Protein AF-A0A944V3Y6-F1 (afdb_monomer)

pLDDT: mean 81.07, std 11.62, range [45.09, 98.31]

Nearest PDB structures (foldseek):
  1oy0-assembly1_A  TM=7.643E-01  e=6.218E-03  Mycobacterium tuberculosis
  7po7-assembly3_E  TM=3.572E-01  e=8.857E+00  Mus musculus
  3eq2-assembly1_A  TM=2.966E-01  e=7.253E+00  Pseudomonas aeruginosa

Secondary structure (DSSP, 8-state):
----PPPPPHHHHHHHHHTT---EEEE---HHHHHHHHHHT-EEEESS-TTSEE---HHHHHT--SS---TTPPP---HHHHHHHHHHHHHHHHHHT-SS-STTSPPPPHHHHHHHHHHHHS----

Radius of gyration: 29.79 Å; Cα contacts (8 Å, |Δi|>4): 103; chains: 1; bounding box: 61×33×78 Å

Solvent-accessible surface area (backbone atoms only — not comparable to full-atom values): 7749 Å² total; per-residue (Å²): 134,81,78,85,78,79,85,80,52,72,69,55,48,52,52,35,43,76,70,68,50,91,49,76,44,82,42,78,56,55,74,68,54,48,58,48,29,59,78,49,67,37,48,57,38,16,45,68,41,92,94,45,56,75,52,74,62,63,54,57,31,39,20,52,62,82,94,73,77,59,92,65,61,67,66,78,43,59,48,30,60,56,51,53,51,53,53,51,50,51,54,46,32,46,74,73,62,58,44,69,42,79,91,69,45,90,82,76,58,70,71,58,52,50,52,50,52,54,58,67,68,50,71,82,81,120

Mean predicted aligned error: 12.45 Å

Structure (mmCIF, N/CA/C/O backbone):
data_AF-A0A944V3Y6-F1
#
_entry.id   AF-A0A944V3Y6-F1
#
loop_
_atom_site.group_PDB
_atom_site.id
_atom_site.type_symbol
_atom_site.label_atom_id
_atom_site.label_alt_id
_atom_site.label_comp_id
_atom_site.label_asym_id
_atom_site.label_entity_id
_atom_site.label_seq_id
_atom_site.pdbx_PDB_ins_code
_atom_site.Cartn_x
_atom_site.Cartn_y
_atom_site.Cartn_z
_atom_site.occupancy
_atom_site.B_iso_or_equiv
_atom_site.auth_seq_id
_atom_site.auth_comp_id
_atom_site.auth_asym_id
_atom_site.auth_atom_id
_atom_site.pdbx_PDB_model_num
ATOM 1 N N . MET A 1 1 ? 21.456 -16.027 4.821 1.00 45.09 1 MET A N 1
ATOM 2 C CA . MET A 1 1 ? 22.279 -14.978 4.177 1.00 45.09 1 MET A CA 1
ATOM 3 C C . MET A 1 1 ? 22.561 -15.448 2.757 1.00 45.09 1 MET A C 1
ATOM 5 O O . MET A 1 1 ? 23.093 -16.538 2.619 1.00 45.09 1 MET A O 1
ATOM 9 N N . SER A 1 2 ? 22.101 -14.741 1.718 1.00 59.19 2 SER A N 1
ATOM 10 C CA . SER A 1 2 ? 22.352 -15.165 0.329 1.00 59.19 2 SER A CA 1
ATOM 11 C C . SER A 1 2 ? 23.824 -14.960 -0.023 1.00 59.19 2 SER A C 1
ATOM 13 O O . SER A 1 2 ? 24.371 -13.913 0.326 1.00 59.19 2 SER A O 1
ATOM 15 N N . GLU A 1 3 ? 24.439 -15.908 -0.732 1.00 66.00 3 GLU A N 1
ATOM 16 C CA . GLU A 1 3 ? 25.803 -15.756 -1.247 1.00 66.00 3 GLU A CA 1
ATOM 17 C C . GLU A 1 3 ? 25.990 -14.434 -2.020 1.00 66.00 3 GLU A C 1
ATOM 19 O O . GLU A 1 3 ? 25.055 -13.958 -2.683 1.00 66.00 3 GLU A O 1
ATOM 24 N N . PRO A 1 4 ? 27.186 -13.820 -1.955 1.00 66.25 4 PRO A N 1
ATOM 25 C CA . PRO A 1 4 ? 27.463 -12.581 -2.663 1.00 66.25 4 PRO A CA 1
ATOM 26 C C . PRO A 1 4 ? 27.376 -12.811 -4.176 1.00 66.25 4 PRO A C 1
ATOM 28 O O . PRO A 1 4 ? 28.186 -13.517 -4.775 1.00 66.25 4 PRO A O 1
ATOM 31 N N . LYS A 1 5 ? 26.380 -12.190 -4.817 1.00 75.50 5 LYS A N 1
ATOM 32 C CA . LYS A 1 5 ? 26.203 -12.260 -6.272 1.00 75.50 5 LYS A CA 1
ATOM 33 C C . LYS A 1 5 ? 27.423 -11.657 -6.977 1.00 75.50 5 LYS A C 1
ATOM 35 O O . LYS A 1 5 ? 27.725 -10.475 -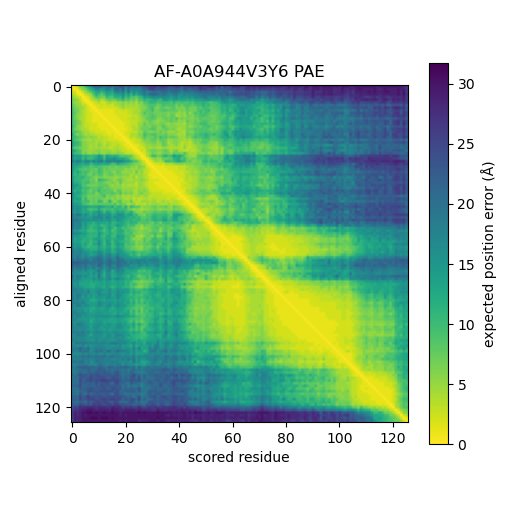6.799 1.00 75.50 5 LYS A O 1
ATOM 40 N N . LYS A 1 6 ? 28.093 -12.451 -7.819 1.00 81.31 6 LYS A N 1
ATOM 41 C CA . LYS A 1 6 ? 29.186 -11.991 -8.689 1.00 81.31 6 LYS A CA 1
AT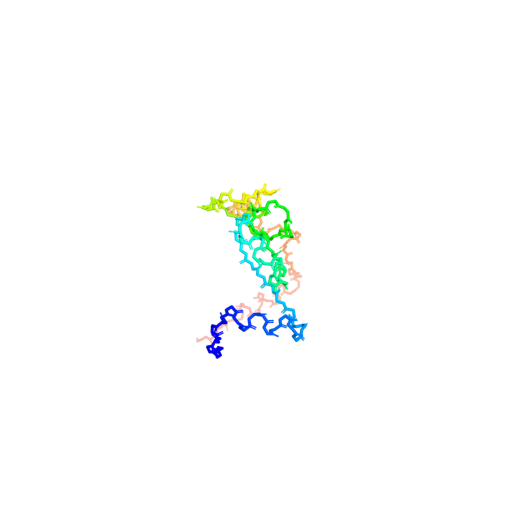OM 42 C C . LYS A 1 6 ? 28.691 -10.853 -9.593 1.00 81.31 6 LYS A C 1
ATOM 44 O O . LYS A 1 6 ? 27.686 -11.004 -10.287 1.00 81.31 6 LYS A O 1
ATOM 49 N N . LYS A 1 7 ? 29.408 -9.723 -9.608 1.00 79.06 7 LYS A N 1
ATOM 50 C CA . LYS A 1 7 ? 29.147 -8.629 -10.557 1.00 79.06 7 LYS A CA 1
ATOM 51 C C . LYS A 1 7 ? 29.443 -9.115 -11.979 1.00 79.06 7 LYS A C 1
ATOM 53 O O . LYS A 1 7 ? 30.523 -9.643 -12.231 1.00 79.06 7 LYS A O 1
ATOM 58 N N . LEU A 1 8 ? 28.482 -8.945 -12.883 1.00 79.88 8 LEU A N 1
ATOM 59 C CA . LEU A 1 8 ? 28.616 -9.310 -14.294 1.00 79.88 8 LEU A CA 1
ATOM 60 C C . LEU A 1 8 ? 29.233 -8.152 -15.086 1.00 79.88 8 LEU A C 1
ATOM 62 O O . LEU A 1 8 ? 28.867 -6.995 -14.884 1.00 79.88 8 LEU A O 1
ATOM 66 N N . SER A 1 9 ? 30.149 -8.475 -15.995 1.00 81.94 9 SER A N 1
ATOM 67 C CA . SER A 1 9 ? 30.779 -7.540 -16.929 1.00 81.94 9 SER A CA 1
ATOM 68 C C . SER A 1 9 ? 30.130 -7.591 -18.322 1.00 81.94 9 SER A C 1
ATOM 70 O O . SER A 1 9 ? 29.331 -8.478 -18.627 1.00 81.94 9 SER A O 1
ATOM 72 N N . ILE A 1 10 ? 30.475 -6.645 -19.202 1.00 76.75 10 ILE A N 1
ATOM 73 C CA . ILE A 1 10 ? 29.952 -6.601 -20.582 1.00 76.75 10 ILE A CA 1
ATOM 74 C C . ILE A 1 10 ? 30.277 -7.889 -21.373 1.00 76.75 10 ILE A C 1
ATOM 76 O O . ILE A 1 10 ? 29.373 -8.405 -22.036 1.00 76.75 10 ILE A O 1
ATOM 80 N N . PRO A 1 11 ? 31.509 -8.441 -21.327 1.00 84.62 11 PRO A N 1
ATOM 81 C CA . PRO A 1 11 ? 31.801 -9.743 -21.930 1.00 84.62 11 PRO A CA 1
ATOM 82 C C . PRO A 1 11 ? 30.899 -10.870 -21.419 1.00 84.62 11 PRO A C 1
ATOM 84 O O . PRO A 1 11 ? 30.370 -11.630 -22.229 1.00 84.62 11 PRO A O 1
ATOM 87 N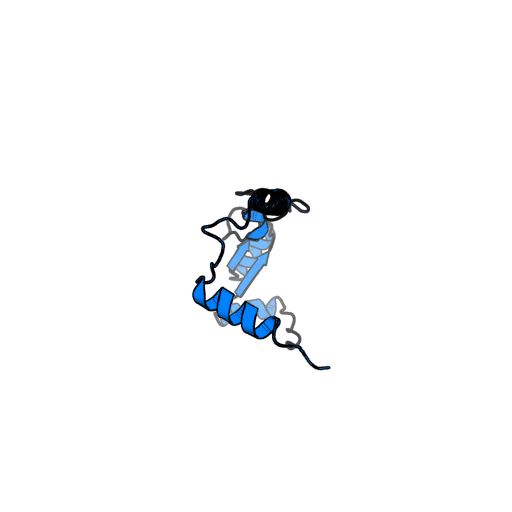 N . ASP A 1 12 ? 30.634 -10.917 -20.109 1.00 84.25 12 ASP A N 1
ATOM 88 C CA . ASP A 1 12 ? 29.770 -11.947 -19.523 1.00 84.25 12 ASP A CA 1
ATOM 89 C C . ASP A 1 12 ? 28.353 -11.886 -20.112 1.00 84.25 12 ASP A C 1
ATOM 91 O O . ASP A 1 12 ? 27.777 -12.914 -20.463 1.00 84.25 12 ASP A O 1
ATOM 95 N N . LEU A 1 13 ? 27.794 -10.681 -20.276 1.00 80.88 13 LEU A N 1
ATOM 96 C CA . LEU A 1 13 ? 26.470 -10.492 -20.879 1.00 80.88 13 LEU A CA 1
ATOM 97 C C . LEU A 1 13 ? 26.435 -10.942 -22.347 1.00 80.88 13 LEU A C 1
ATOM 99 O O . LEU A 1 13 ? 25.481 -11.597 -22.772 1.00 80.88 13 LEU A O 1
ATOM 103 N N . LYS A 1 14 ? 27.492 -10.651 -23.116 1.00 80.88 14 LYS A N 1
ATOM 104 C CA . LYS A 1 14 ? 27.612 -11.109 -24.509 1.00 80.88 14 LYS A CA 1
ATOM 105 C C . LYS A 1 14 ? 27.665 -12.63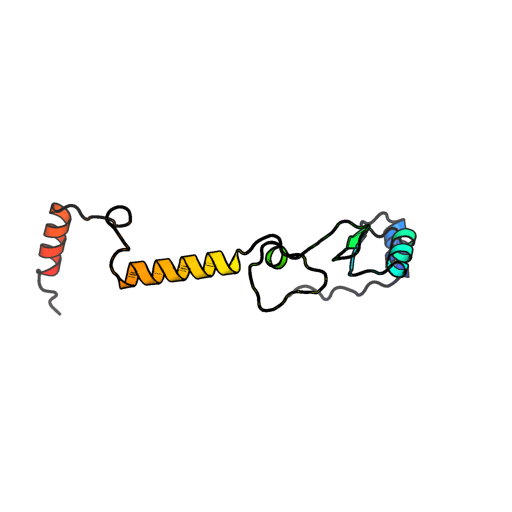3 -24.604 1.00 80.88 14 LYS A C 1
ATOM 107 O O . LYS A 1 14 ? 27.026 -13.205 -25.485 1.00 80.88 14 LYS A O 1
ATOM 112 N N . ASP A 1 15 ? 28.3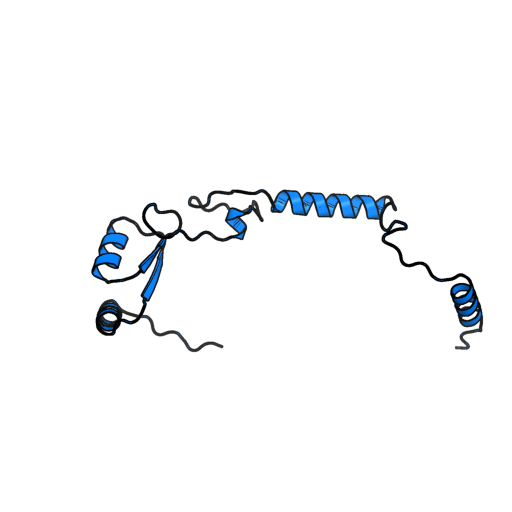88 -13.296 -23.709 1.00 86.56 15 ASP A N 1
ATOM 113 C CA . ASP A 1 15 ? 28.470 -14.757 -23.713 1.00 86.56 15 ASP A CA 1
ATOM 114 C C . ASP A 1 15 ? 27.157 -15.412 -23.270 1.00 86.56 15 ASP A C 1
ATOM 116 O O . ASP A 1 15 ? 26.739 -16.407 -23.859 1.00 86.56 15 ASP A O 1
ATOM 120 N N . ARG A 1 16 ? 26.436 -14.810 -22.318 1.00 86.88 16 ARG A N 1
ATOM 121 C CA . ARG A 1 16 ? 25.077 -15.241 -21.943 1.00 86.88 16 ARG A CA 1
ATOM 122 C C . ARG A 1 16 ? 24.094 -15.126 -23.110 1.00 86.88 16 ARG A C 1
ATOM 124 O O . ARG A 1 16 ? 23.328 -16.061 -23.342 1.00 86.88 16 ARG A O 1
ATOM 131 N N . LYS A 1 17 ? 24.178 -14.051 -23.908 1.00 81.06 17 LYS A N 1
ATOM 132 C CA . LYS A 1 17 ? 23.408 -13.910 -25.159 1.00 81.06 17 LYS A CA 1
ATOM 133 C C . LYS A 1 17 ? 23.704 -15.055 -26.130 1.00 81.06 17 LYS A C 1
ATOM 135 O O . LYS A 1 17 ? 22.770 -15.658 -26.652 1.00 81.06 17 LYS A O 1
ATOM 140 N N . LYS A 1 18 ? 24.983 -15.399 -26.348 1.00 86.00 18 LYS A N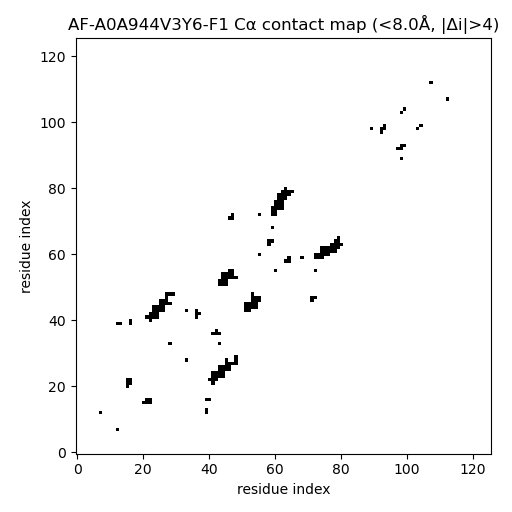 1
ATOM 141 C CA . LYS A 1 18 ? 25.367 -16.544 -27.205 1.00 86.00 18 LYS A CA 1
ATOM 142 C C . LYS A 1 18 ? 24.771 -17.860 -26.697 1.00 86.00 18 LYS A C 1
ATOM 144 O O . LYS A 1 18 ? 24.338 -18.681 -27.497 1.00 86.00 18 LYS A O 1
ATOM 149 N N . ARG A 1 19 ? 24.705 -18.033 -25.373 1.00 89.31 19 ARG A N 1
ATOM 150 C CA . ARG A 1 19 ? 24.089 -19.191 -24.703 1.00 89.31 19 ARG A CA 1
ATOM 151 C C . ARG A 1 19 ? 22.555 -19.147 -24.647 1.00 89.31 19 ARG A C 1
ATOM 153 O O . ARG A 1 19 ? 21.955 -20.072 -24.111 1.00 89.31 19 ARG A O 1
ATOM 160 N N . LYS A 1 20 ? 21.915 -18.112 -25.209 1.00 84.62 20 LYS A N 1
ATOM 161 C CA . LYS A 1 20 ? 20.458 -17.880 -25.168 1.00 84.62 20 LYS A CA 1
ATOM 162 C C . LYS A 1 20 ? 19.888 -17.807 -23.744 1.00 84.62 20 LYS A C 1
ATOM 164 O O . LYS A 1 20 ? 18.721 -18.117 -23.514 1.00 84.62 20 LYS A O 1
ATOM 169 N N . GLU A 1 21 ? 20.699 -17.383 -22.780 1.00 85.94 21 GLU A N 1
ATOM 170 C CA . GLU A 1 21 ? 20.228 -17.149 -21.419 1.00 85.94 21 GLU A CA 1
ATOM 171 C C . GLU A 1 21 ? 19.419 -15.850 -21.353 1.00 85.94 21 GLU A C 1
ATOM 173 O O . GLU A 1 21 ? 19.890 -14.784 -21.759 1.00 85.94 21 GLU A O 1
ATOM 178 N N . LYS A 1 22 ? 18.211 -15.925 -20.787 1.00 79.88 22 LYS A N 1
ATOM 179 C CA . LYS A 1 22 ? 17.353 -14.750 -20.604 1.00 79.88 22 LYS A CA 1
ATOM 180 C C . LYS A 1 22 ? 18.014 -13.754 -19.655 1.00 79.88 22 LYS A C 1
ATOM 182 O O . LYS A 1 22 ? 18.437 -14.112 -18.554 1.00 79.88 22 LYS A O 1
ATOM 187 N N . THR A 1 23 ? 18.074 -12.499 -20.084 1.00 79.94 23 THR A N 1
ATOM 188 C CA . THR A 1 23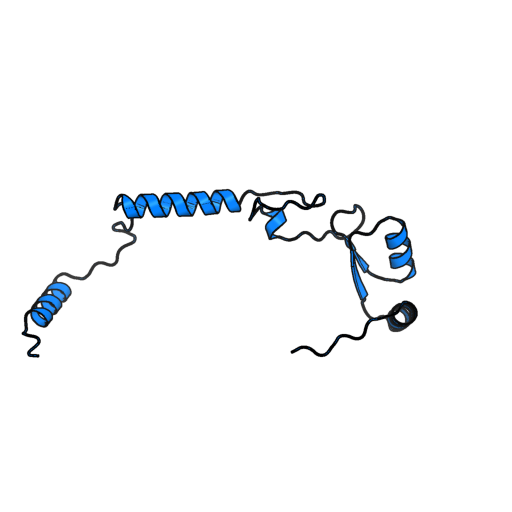 ? 18.641 -11.400 -19.305 1.00 79.94 23 THR A CA 1
ATOM 189 C C . THR A 1 23 ? 17.698 -10.208 -19.381 1.00 79.94 23 THR A C 1
ATOM 191 O O . THR A 1 23 ? 17.361 -9.758 -20.472 1.00 79.94 23 THR A O 1
ATOM 194 N N . THR A 1 24 ? 17.303 -9.692 -18.218 1.00 74.31 24 THR A N 1
ATOM 195 C CA . THR A 1 24 ? 16.410 -8.535 -18.090 1.00 74.31 24 THR A CA 1
ATOM 196 C C . THR A 1 24 ? 17.112 -7.428 -17.316 1.00 74.31 24 THR A C 1
ATOM 198 O O . THR A 1 24 ? 17.780 -7.695 -16.314 1.00 74.31 24 THR A O 1
ATOM 201 N N . LEU A 1 25 ? 16.945 -6.190 -17.772 1.00 74.69 25 LEU A N 1
ATOM 202 C CA . LEU A 1 25 ? 17.440 -4.985 -17.118 1.00 74.69 25 LEU A CA 1
ATOM 203 C C . LEU A 1 25 ? 16.259 -4.133 -16.643 1.00 74.69 25 LEU A C 1
ATOM 205 O O . LEU A 1 25 ? 15.357 -3.832 -17.421 1.00 74.69 25 LEU A O 1
ATOM 209 N N . VAL A 1 26 ? 16.292 -3.709 -15.377 1.00 73.12 26 VAL A N 1
ATOM 210 C CA . VAL A 1 26 ? 15.378 -2.691 -14.841 1.00 73.12 26 VAL A CA 1
ATOM 211 C C . VAL A 1 26 ? 16.155 -1.388 -14.737 1.00 73.12 26 VAL A C 1
ATOM 213 O O . VAL A 1 26 ? 17.099 -1.296 -13.951 1.00 73.12 26 VAL A O 1
ATOM 216 N N . ALA A 1 27 ? 15.792 -0.398 -15.548 1.00 69.56 27 ALA A N 1
ATOM 217 C CA . ALA A 1 27 ? 16.494 0.879 -15.590 1.00 69.56 27 ALA A CA 1
ATOM 218 C C . ALA A 1 27 ? 15.557 2.039 -15.947 1.00 69.56 27 ALA A C 1
ATOM 220 O O . ALA A 1 27 ? 14.590 1.884 -16.694 1.00 69.56 27 ALA A O 1
ATOM 221 N N . VAL A 1 28 ? 15.904 3.233 -15.464 1.00 61.91 28 VAL A N 1
ATOM 222 C CA . VAL A 1 28 ? 15.467 4.495 -16.076 1.00 61.91 28 VAL A CA 1
ATOM 223 C C . VAL A 1 28 ? 16.472 4.786 -17.192 1.00 61.91 28 VAL A C 1
ATOM 225 O O . VAL A 1 28 ? 17.451 5.496 -16.988 1.00 61.91 28 VAL A O 1
ATOM 228 N N . GLY A 1 29 ? 16.321 4.100 -18.325 1.00 63.91 29 GLY A N 1
ATOM 229 C CA . GLY A 1 29 ? 17.237 4.240 -19.459 1.00 63.91 29 GLY A CA 1
ATOM 230 C C . GLY A 1 29 ? 16.951 5.505 -20.262 1.00 63.91 29 GLY A C 1
ATOM 231 O O . GLY A 1 29 ? 15.809 5.951 -20.312 1.00 63.91 29 GLY A O 1
ATOM 232 N N . ASP A 1 30 ? 17.965 6.056 -20.918 1.00 68.56 30 ASP A N 1
ATOM 233 C CA . ASP A 1 30 ? 17.825 7.022 -22.007 1.00 68.56 30 ASP A CA 1
ATOM 234 C C . ASP A 1 30 ? 17.929 6.309 -23.373 1.00 68.56 30 ASP A C 1
ATOM 236 O O . ASP A 1 30 ? 18.023 5.079 -23.456 1.00 68.56 30 ASP A O 1
ATOM 240 N N . PHE A 1 31 ? 17.904 7.071 -24.469 1.00 69.81 31 PHE A N 1
ATOM 241 C CA . PHE A 1 31 ? 18.026 6.518 -25.821 1.00 69.81 31 PHE A CA 1
ATOM 242 C C . PHE A 1 31 ? 19.342 5.748 -26.049 1.00 69.81 31 PHE A C 1
ATOM 244 O O . PHE A 1 31 ? 19.365 4.763 -26.784 1.00 69.81 31 PHE A O 1
ATOM 251 N N . LEU A 1 32 ? 20.446 6.150 -25.414 1.00 76.75 32 LEU A N 1
ATOM 252 C CA . LEU A 1 32 ? 21.739 5.487 -25.603 1.00 76.75 32 LEU A CA 1
ATOM 253 C C . LEU A 1 32 ? 21.770 4.121 -24.913 1.00 76.75 32 LEU A C 1
ATOM 255 O O . LEU A 1 32 ? 22.236 3.142 -25.501 1.00 76.75 32 LEU A O 1
ATOM 259 N N . MET A 1 33 ? 21.225 4.038 -23.698 1.00 74.75 33 MET A N 1
ATOM 260 C CA . MET A 1 33 ? 21.066 2.780 -22.963 1.00 74.75 33 MET A CA 1
ATOM 261 C C . MET A 1 33 ? 20.167 1.791 -23.705 1.00 74.75 33 MET A C 1
ATOM 263 O O . MET A 1 33 ? 20.479 0.602 -23.777 1.00 74.75 33 MET A O 1
ATOM 267 N N . ALA A 1 34 ? 19.087 2.287 -24.302 1.00 72.44 34 ALA A N 1
ATOM 268 C CA . ALA A 1 34 ? 18.195 1.501 -25.141 1.00 72.44 34 ALA A CA 1
ATOM 269 C C . ALA A 1 34 ? 18.904 0.845 -26.330 1.00 72.44 34 ALA A C 1
ATOM 271 O O . ALA A 1 34 ? 18.854 -0.373 -26.498 1.00 72.44 34 ALA A O 1
ATOM 272 N N . GLN A 1 35 ? 19.622 1.657 -27.111 1.00 76.62 35 GLN A N 1
ATOM 273 C CA . GLN A 1 35 ? 20.405 1.197 -28.258 1.00 76.62 35 GLN A CA 1
ATOM 274 C C . GLN A 1 35 ? 21.444 0.148 -27.844 1.00 76.62 35 GLN A C 1
ATOM 276 O O . GLN A 1 35 ? 21.715 -0.815 -28.565 1.00 76.62 35 GLN A O 1
ATOM 281 N N . TRP A 1 36 ? 22.026 0.310 -26.657 1.00 80.25 36 TRP A N 1
ATOM 282 C CA . TRP A 1 36 ? 22.961 -0.654 -26.091 1.00 80.25 36 TRP A CA 1
ATOM 283 C C . TRP A 1 36 ? 22.307 -1.980 -25.709 1.00 80.25 36 TRP A C 1
ATOM 285 O O . TRP A 1 36 ? 22.846 -3.038 -26.038 1.00 80.25 36 TRP A O 1
ATOM 295 N N . ALA A 1 37 ? 21.164 -1.938 -25.028 1.00 76.44 37 ALA A N 1
ATOM 296 C CA . ALA A 1 37 ? 20.443 -3.133 -24.609 1.00 76.44 37 ALA A CA 1
ATOM 297 C C . ALA A 1 37 ? 19.943 -3.947 -25.808 1.00 76.44 37 ALA A C 1
ATOM 299 O O . ALA A 1 37 ? 20.128 -5.163 -25.832 1.00 76.44 37 ALA A O 1
ATOM 300 N N . GLU A 1 38 ? 19.425 -3.282 -26.844 1.00 75.69 38 GLU A N 1
ATOM 301 C CA . GLU A 1 38 ? 19.005 -3.921 -28.093 1.00 75.69 38 GLU A CA 1
ATOM 302 C C . GLU A 1 38 ? 20.176 -4.666 -28.759 1.00 75.69 38 GLU A C 1
ATOM 304 O O . GLU A 1 38 ? 20.118 -5.879 -28.993 1.00 75.69 38 GLU A O 1
ATOM 309 N N . ARG A 1 39 ? 21.316 -3.985 -28.949 1.00 78.44 39 ARG A N 1
ATOM 310 C CA . ARG A 1 39 ? 22.550 -4.611 -29.468 1.00 78.44 39 ARG A CA 1
ATOM 311 C C . ARG A 1 39 ? 23.025 -5.763 -28.576 1.00 78.44 39 ARG A C 1
ATOM 313 O O . ARG A 1 39 ? 23.488 -6.798 -29.069 1.00 78.44 39 ARG A O 1
ATOM 320 N N . GLY A 1 40 ? 22.870 -5.610 -27.264 1.00 75.38 40 GLY A N 1
ATOM 321 C CA . GLY A 1 40 ? 23.183 -6.599 -26.236 1.00 75.38 40 GLY A CA 1
ATOM 322 C C . GLY A 1 40 ? 22.193 -7.761 -26.131 1.00 75.38 40 GLY A C 1
ATOM 323 O O . GLY A 1 40 ? 22.515 -8.736 -25.464 1.00 75.38 40 GLY A O 1
ATOM 324 N N . GLY A 1 41 ? 21.043 -7.718 -26.819 1.00 75.00 41 GLY A N 1
ATOM 325 C CA . GLY A 1 41 ? 19.983 -8.727 -26.685 1.00 75.00 41 GLY A CA 1
ATOM 326 C C . GLY A 1 41 ? 19.402 -8.804 -25.272 1.00 75.00 41 GLY A C 1
ATOM 327 O O . GLY A 1 41 ? 19.150 -9.902 -24.785 1.00 75.00 41 GLY A O 1
ATOM 328 N N . VAL A 1 42 ? 19.284 -7.660 -24.599 1.00 78.75 42 VAL A N 1
ATOM 329 C CA . VAL A 1 42 ? 18.773 -7.542 -23.231 1.00 78.75 42 VAL A CA 1
ATOM 330 C C . VAL A 1 42 ? 17.370 -6.952 -23.276 1.00 78.75 42 VAL A C 1
ATOM 332 O O . VAL A 1 42 ? 17.181 -5.864 -23.817 1.00 78.75 42 VAL A O 1
ATOM 335 N N . ASP A 1 43 ? 16.410 -7.637 -22.659 1.00 75.06 43 ASP A N 1
ATOM 336 C CA . ASP A 1 43 ? 15.055 -7.111 -22.505 1.00 75.06 43 ASP A CA 1
ATOM 337 C C . ASP A 1 43 ? 15.045 -6.010 -21.434 1.00 75.06 43 ASP A C 1
ATOM 339 O O . ASP A 1 43 ? 15.570 -6.199 -20.330 1.00 75.06 43 ASP A O 1
ATOM 343 N N . ILE A 1 44 ? 14.438 -4.859 -21.739 1.00 71.25 44 ILE A N 1
ATOM 344 C CA . ILE A 1 44 ? 14.333 -3.737 -20.798 1.00 71.25 44 ILE A CA 1
ATOM 345 C C . ILE A 1 44 ? 12.921 -3.652 -20.229 1.00 71.25 44 ILE A C 1
ATOM 347 O O . ILE A 1 44 ? 11.936 -3.557 -20.963 1.00 71.25 44 ILE A O 1
ATOM 351 N N . VAL A 1 45 ? 12.853 -3.574 -18.902 1.00 75.19 45 VAL A N 1
ATOM 352 C CA . VAL A 1 45 ? 11.689 -3.064 -18.182 1.00 75.19 45 VAL A CA 1
ATOM 353 C C . VAL A 1 45 ? 11.994 -1.626 -17.766 1.00 75.19 45 VAL A C 1
ATOM 355 O O . VAL A 1 45 ? 12.870 -1.371 -16.934 1.00 75.19 45 VAL A O 1
ATOM 358 N N . GLY A 1 46 ? 11.302 -0.681 -18.396 1.00 68.38 46 GLY A N 1
ATOM 359 C CA . GLY A 1 46 ? 11.482 0.749 -18.186 1.00 68.38 46 GLY A CA 1
ATOM 360 C C . GLY A 1 46 ? 10.653 1.262 -17.015 1.00 68.38 46 GLY A C 1
ATOM 361 O O . GLY A 1 46 ? 9.521 0.836 -16.797 1.00 68.38 46 GLY A O 1
ATOM 362 N N . VAL A 1 47 ? 11.202 2.225 -16.281 1.00 71.94 47 VAL A N 1
ATOM 363 C CA . VAL A 1 47 ? 10.457 2.988 -15.274 1.00 71.94 47 VAL A CA 1
ATOM 364 C C . VAL A 1 47 ? 10.383 4.438 -15.751 1.00 71.94 47 VAL A C 1
ATOM 366 O O . VAL A 1 47 ? 11.348 5.185 -15.620 1.00 71.94 47 VAL A O 1
ATOM 369 N N . GLY A 1 48 ? 9.255 4.832 -16.350 1.00 64.81 48 GLY A N 1
ATOM 370 C CA . GLY A 1 48 ? 9.030 6.216 -16.784 1.00 64.81 48 GLY A CA 1
ATOM 371 C C . GLY A 1 48 ? 9.691 6.633 -18.098 1.00 64.81 48 GLY A C 1
ATOM 372 O O . GLY A 1 48 ? 9.855 7.830 -18.318 1.00 64.81 48 GLY A O 1
ATOM 373 N N . ASN A 1 49 ? 10.066 5.686 -18.965 1.00 66.94 49 ASN A N 1
ATOM 374 C CA . ASN A 1 49 ? 10.566 5.980 -20.313 1.00 66.94 49 ASN A CA 1
ATOM 375 C C . ASN A 1 49 ? 9.638 5.358 -21.376 1.00 66.94 49 ASN A C 1
ATOM 377 O O . ASN A 1 49 ? 9.464 4.137 -21.340 1.00 66.94 49 ASN A O 1
ATOM 381 N N . PRO A 1 50 ? 9.038 6.135 -22.301 1.00 60.53 50 PRO A N 1
ATOM 382 C CA . PRO A 1 50 ? 8.222 5.586 -23.386 1.00 60.53 50 PRO A CA 1
ATOM 383 C C . PRO A 1 50 ? 9.006 4.590 -24.263 1.00 60.53 50 PRO A C 1
ATOM 385 O O . PRO A 1 50 ? 10.188 4.774 -24.531 1.00 60.53 50 PRO A O 1
ATOM 388 N N . GLY A 1 51 ? 8.335 3.530 -24.727 1.00 65.00 51 GLY A N 1
ATOM 389 C CA . GLY A 1 51 ? 8.910 2.550 -25.664 1.00 65.00 51 GLY A CA 1
ATOM 390 C C . GLY A 1 51 ? 9.357 1.211 -25.061 1.00 65.00 51 GLY A C 1
ATOM 391 O O . GLY A 1 51 ? 9.729 0.321 -25.818 1.00 65.00 51 GLY A O 1
ATOM 392 N N . TYR A 1 52 ? 9.260 1.025 -23.738 1.00 68.69 52 TYR A N 1
ATOM 393 C CA . TYR A 1 52 ? 9.532 -0.254 -23.055 1.00 68.69 52 TYR A CA 1
ATOM 394 C C . TYR A 1 52 ? 8.308 -0.778 -22.311 1.00 68.69 52 TYR A C 1
ATOM 396 O O . TYR A 1 52 ? 7.395 -0.009 -21.984 1.00 68.69 52 TYR A O 1
ATOM 404 N N . GLY A 1 53 ? 8.335 -2.068 -21.957 1.00 65.94 53 GLY A N 1
ATOM 405 C CA . GLY A 1 53 ? 7.458 -2.597 -20.914 1.00 65.94 53 GLY A CA 1
ATOM 406 C C . GLY A 1 53 ? 7.639 -1.766 -19.644 1.00 65.94 53 GLY A C 1
ATOM 407 O O . GLY A 1 53 ? 8.763 -1.596 -19.177 1.00 65.94 53 GLY A O 1
ATOM 408 N N . GLN A 1 54 ? 6.553 -1.183 -19.135 1.00 71.50 54 GLN A N 1
ATOM 409 C CA . GLN A 1 54 ? 6.611 -0.287 -17.983 1.00 71.50 54 GLN A CA 1
ATOM 410 C C . GLN A 1 54 ? 6.512 -1.079 -16.684 1.00 71.50 54 GLN A C 1
ATOM 412 O O . GLN A 1 54 ? 5.621 -1.913 -16.530 1.00 71.50 54 GLN A O 1
ATOM 417 N N . ALA A 1 55 ? 7.362 -0.749 -15.719 1.00 76.19 55 ALA A N 1
ATOM 418 C CA . ALA A 1 55 ? 7.152 -1.108 -14.326 1.00 76.19 55 ALA A CA 1
ATOM 419 C C . ALA A 1 55 ? 6.992 0.153 -13.483 1.00 76.19 55 ALA A C 1
ATOM 421 O O . ALA A 1 55 ? 7.742 1.120 -13.610 1.00 76.19 55 ALA A O 1
ATOM 422 N N . LEU A 1 56 ? 6.021 0.119 -12.578 1.00 76.06 56 LEU A N 1
ATOM 423 C CA . LEU A 1 56 ? 5.855 1.120 -11.538 1.00 76.06 56 LEU A CA 1
ATOM 424 C C . LEU A 1 56 ? 5.601 0.402 -10.217 1.00 76.06 56 LEU A C 1
ATOM 426 O O . LEU A 1 56 ? 4.970 -0.654 -10.190 1.00 76.06 56 LEU A O 1
ATOM 430 N N . ASN A 1 57 ? 6.085 0.970 -9.113 1.00 81.38 57 ASN A N 1
ATOM 431 C CA . ASN A 1 57 ? 5.731 0.461 -7.795 1.00 81.38 57 ASN A CA 1
ATOM 432 C C . ASN A 1 57 ? 4.210 0.580 -7.607 1.00 81.38 57 ASN A C 1
ATOM 434 O O . ASN A 1 57 ? 3.661 1.681 -7.704 1.00 81.38 57 ASN A O 1
ATOM 438 N N . CYS A 1 58 ? 3.553 -0.545 -7.316 1.00 81.94 58 CYS A N 1
ATOM 439 C CA . CYS A 1 58 ? 2.113 -0.623 -7.085 1.00 81.94 58 CYS A CA 1
ATOM 440 C C . CYS A 1 58 ? 1.645 0.415 -6.057 1.00 81.94 58 CYS A C 1
ATOM 442 O O . CYS A 1 58 ? 0.674 1.128 -6.297 1.00 81.94 58 CYS A O 1
ATOM 444 N N . ALA A 1 59 ? 2.392 0.589 -4.966 1.00 82.69 59 ALA A N 1
ATOM 445 C CA . ALA A 1 59 ? 2.023 1.518 -3.906 1.00 82.69 59 ALA A CA 1
ATOM 446 C C . ALA A 1 59 ? 2.029 2.993 -4.362 1.00 82.69 59 ALA A C 1
ATOM 448 O O . ALA A 1 59 ? 1.178 3.775 -3.938 1.00 82.69 59 ALA A O 1
ATOM 449 N N . ASN A 1 60 ? 2.913 3.359 -5.298 1.00 83.69 60 ASN A N 1
ATOM 450 C CA . ASN A 1 60 ? 2.901 4.689 -5.916 1.00 83.69 60 ASN A CA 1
ATOM 451 C C . ASN A 1 60 ? 1.734 4.847 -6.904 1.00 83.69 60 ASN A C 1
ATOM 453 O O . ASN A 1 60 ? 1.175 5.935 -7.039 1.00 83.69 60 ASN A O 1
ATOM 457 N N . LEU A 1 61 ? 1.389 3.765 -7.612 1.00 88.00 61 LEU A N 1
ATOM 458 C CA . LEU A 1 61 ? 0.316 3.736 -8.603 1.00 88.00 61 LEU A CA 1
ATOM 459 C C . LEU A 1 61 ? -1.046 3.943 -7.932 1.00 88.00 61 LEU A C 1
ATOM 461 O O . LEU A 1 61 ? -1.801 4.822 -8.341 1.00 88.00 61 LEU A O 1
ATOM 465 N N . ILE A 1 62 ? -1.334 3.187 -6.871 1.00 90.50 62 ILE A N 1
ATOM 466 C CA . ILE A 1 62 ? -2.598 3.282 -6.121 1.00 90.50 62 ILE A CA 1
ATOM 467 C C . ILE A 1 62 ? -2.627 4.457 -5.140 1.00 90.50 62 ILE A C 1
ATOM 469 O O . ILE A 1 62 ? -3.674 4.761 -4.570 1.00 90.50 62 ILE A O 1
ATOM 473 N N . GLY A 1 63 ? -1.482 5.109 -4.922 1.00 88.38 63 GLY A N 1
ATOM 474 C CA . GLY A 1 63 ? -1.401 6.241 -4.018 1.00 88.38 63 GLY A CA 1
ATOM 475 C C . GLY A 1 63 ? -1.565 5.852 -2.560 1.00 88.38 63 GLY A C 1
ATOM 476 O O . GLY A 1 63 ? -2.419 6.415 -1.881 1.00 88.38 63 GLY A O 1
ATOM 477 N N . ALA A 1 64 ? -0.794 4.870 -2.101 1.00 87.19 64 ALA A N 1
ATOM 478 C CA . ALA A 1 64 ? -0.833 4.402 -0.719 1.00 87.19 64 ALA A CA 1
ATOM 479 C C . ALA A 1 64 ? -0.185 5.387 0.276 1.00 87.19 64 ALA A C 1
ATOM 481 O O . ALA A 1 64 ? -0.454 5.311 1.469 1.00 87.19 64 ALA A O 1
ATOM 482 N N . PHE A 1 65 ? 0.668 6.301 -0.194 1.00 80.62 65 PHE A N 1
ATOM 483 C CA . PHE A 1 65 ? 1.380 7.274 0.638 1.00 80.62 65 PHE A CA 1
ATOM 484 C C . PHE A 1 65 ? 1.660 8.571 -0.130 1.00 80.62 65 PHE A C 1
ATOM 486 O O . PHE A 1 65 ? 1.843 8.542 -1.348 1.00 80.62 65 PHE A O 1
ATOM 493 N N . ASP A 1 66 ? 1.720 9.696 0.591 1.00 71.75 66 ASP A N 1
ATOM 494 C CA . ASP A 1 66 ? 1.866 11.043 0.009 1.00 71.75 66 ASP A CA 1
ATOM 495 C C . ASP A 1 66 ? 3.263 11.661 0.151 1.00 71.75 66 ASP A C 1
ATOM 497 O O . ASP A 1 66 ? 3.604 12.609 -0.553 1.00 71.75 66 ASP A O 1
ATOM 501 N N . ASN A 1 67 ? 4.115 11.109 1.016 1.00 70.19 67 ASN A N 1
ATOM 502 C CA . ASN A 1 67 ? 5.357 11.785 1.408 1.00 70.19 67 ASN A CA 1
ATOM 503 C C . ASN A 1 67 ? 6.457 11.755 0.332 1.00 70.19 67 ASN A C 1
ATOM 505 O O . ASN A 1 67 ? 7.441 12.484 0.443 1.00 70.19 67 ASN A O 1
ATOM 509 N N . PHE A 1 68 ? 6.327 10.922 -0.706 1.00 68.25 68 PHE A N 1
ATOM 510 C CA . PHE A 1 68 ? 7.323 10.841 -1.772 1.00 68.25 68 PHE A CA 1
ATOM 511 C C . PHE A 1 68 ? 6.714 10.422 -3.110 1.00 68.25 68 PHE A C 1
ATOM 513 O O . PHE A 1 68 ? 6.298 9.278 -3.295 1.00 68.25 68 PHE A O 1
ATOM 520 N N . LYS A 1 69 ? 6.733 11.343 -4.080 1.00 68.88 69 LYS A N 1
ATOM 521 C CA . LYS A 1 69 ? 6.321 11.085 -5.462 1.00 68.88 69 LYS A CA 1
ATOM 522 C C . LYS A 1 69 ? 7.529 11.181 -6.398 1.00 68.88 69 LYS A C 1
ATOM 524 O O . LYS A 1 69 ? 7.956 12.291 -6.726 1.00 68.88 69 LYS A O 1
ATOM 529 N N . PRO A 1 70 ? 8.077 10.048 -6.876 1.00 72.38 70 PRO A N 1
ATOM 530 C CA . PRO A 1 70 ? 9.091 10.075 -7.922 1.00 72.38 70 PRO A CA 1
ATOM 531 C C . PRO A 1 70 ? 8.558 10.788 -9.171 1.00 72.38 70 PRO A C 1
ATOM 533 O O . PRO A 1 70 ? 7.405 10.581 -9.551 1.00 72.38 70 PRO A O 1
ATOM 536 N N . LYS A 1 71 ? 9.397 11.580 -9.852 1.00 75.94 71 LYS A N 1
ATOM 537 C CA . LYS A 1 71 ? 8.998 12.360 -11.046 1.00 75.94 71 LYS A CA 1
ATOM 538 C C . LYS A 1 71 ? 8.387 11.505 -12.167 1.00 75.94 71 LYS A C 1
ATOM 540 O O . LYS A 1 71 ? 7.518 11.976 -12.887 1.00 75.94 71 LYS A O 1
ATOM 545 N N . PHE A 1 72 ? 8.817 10.251 -12.288 1.00 72.69 72 PHE A N 1
ATOM 546 C CA . PHE A 1 72 ? 8.329 9.285 -13.277 1.00 72.69 72 PHE A CA 1
ATOM 547 C C . PHE A 1 72 ? 7.027 8.570 -12.873 1.00 72.69 72 PHE A C 1
ATOM 549 O O . PHE A 1 72 ? 6.502 7.762 -13.636 1.00 72.69 72 PHE A O 1
ATOM 556 N N . SER A 1 73 ? 6.513 8.818 -11.666 1.00 77.19 73 SER A N 1
ATOM 557 C CA . SER A 1 73 ? 5.352 8.113 -11.133 1.00 77.19 73 SER A CA 1
ATOM 558 C C . SER A 1 73 ? 4.061 8.889 -11.375 1.00 77.19 73 SER A C 1
ATOM 560 O O . SER A 1 73 ? 3.866 9.988 -10.847 1.00 77.19 73 SER A O 1
ATOM 562 N N . LYS A 1 74 ? 3.130 8.278 -12.113 1.00 83.00 74 LYS A N 1
ATOM 563 C CA . LYS A 1 74 ? 1.743 8.742 -12.217 1.00 83.00 74 LYS A CA 1
ATOM 564 C C . LYS A 1 74 ? 0.878 8.005 -11.195 1.00 83.00 74 LYS A C 1
ATOM 566 O O . LYS A 1 74 ? 0.904 6.780 -11.130 1.00 83.00 74 LYS A O 1
ATOM 571 N N . ARG A 1 75 ? 0.120 8.770 -10.409 1.00 84.81 75 ARG A N 1
ATOM 572 C CA . ARG A 1 75 ? -0.849 8.258 -9.436 1.00 84.81 75 ARG A CA 1
ATOM 573 C C . ARG A 1 75 ? -2.189 8.046 -10.141 1.00 84.81 75 ARG A C 1
ATOM 575 O O . ARG A 1 75 ? -2.619 8.912 -10.899 1.00 84.81 75 ARG A O 1
ATOM 582 N N . TYR A 1 76 ? -2.806 6.901 -9.894 1.00 89.62 76 TYR A N 1
ATOM 583 C CA . TYR A 1 76 ? -4.098 6.493 -10.447 1.00 89.62 76 TYR A CA 1
ATOM 584 C C . TYR A 1 76 ? -5.169 6.294 -9.366 1.00 89.62 76 TYR A C 1
ATOM 586 O O . TYR A 1 76 ? -6.338 6.159 -9.704 1.00 89.62 76 TYR A O 1
ATOM 594 N N . GLY A 1 77 ? -4.795 6.298 -8.084 1.00 90.56 77 GLY A N 1
ATOM 595 C CA . GLY A 1 77 ? -5.730 6.171 -6.965 1.00 90.56 77 GLY A CA 1
ATOM 596 C C . GLY A 1 77 ? -5.299 6.972 -5.742 1.00 90.56 77 GLY A C 1
ATOM 597 O O . GLY A 1 77 ? -4.201 7.523 -5.705 1.00 90.56 77 GLY A O 1
ATOM 598 N N . ASN A 1 78 ? -6.164 7.024 -4.733 1.00 91.38 78 ASN A N 1
ATOM 599 C CA . ASN A 1 78 ? -5.918 7.728 -3.476 1.00 91.38 78 ASN A CA 1
ATOM 600 C C . ASN A 1 78 ? -6.177 6.823 -2.263 1.00 91.38 78 ASN A C 1
ATOM 602 O O . ASN A 1 78 ? -6.910 7.168 -1.341 1.00 91.38 78 ASN A O 1
ATOM 606 N N . VAL A 1 79 ? -5.607 5.617 -2.298 1.00 93.62 79 VAL A N 1
ATOM 607 C CA . VAL A 1 79 ? -5.851 4.596 -1.267 1.00 93.62 79 VAL A CA 1
ATOM 608 C C . VAL A 1 79 ? -5.384 5.055 0.116 1.00 93.62 79 VAL A C 1
ATOM 610 O O . VAL A 1 79 ? -6.018 4.709 1.105 1.00 93.62 79 VAL A O 1
ATOM 613 N N . GLY A 1 80 ? -4.319 5.857 0.193 1.00 91.31 80 GLY A N 1
ATOM 614 C CA . GLY A 1 80 ? -3.829 6.416 1.452 1.00 91.31 80 GLY A CA 1
ATOM 615 C C . GLY A 1 80 ? -4.887 7.250 2.175 1.00 91.31 80 GLY A C 1
ATOM 616 O O . GLY A 1 80 ? -5.156 6.997 3.344 1.00 91.31 80 GLY A O 1
ATOM 617 N N . GLU A 1 81 ? -5.540 8.186 1.480 1.00 92.38 81 GLU A N 1
ATOM 618 C CA . GLU A 1 81 ? -6.600 9.007 2.079 1.00 92.38 81 GLU A CA 1
ATOM 619 C C . GLU A 1 81 ? -7.819 8.165 2.470 1.00 92.38 81 GLU A C 1
ATOM 621 O O . GLU A 1 81 ? -8.334 8.302 3.577 1.00 92.38 81 GLU A O 1
ATOM 626 N N . VAL A 1 82 ? -8.238 7.236 1.602 1.00 95.56 82 VAL A N 1
ATOM 627 C CA . VAL A 1 82 ? -9.353 6.320 1.894 1.00 95.56 82 VAL A CA 1
ATOM 628 C C . VAL A 1 82 ? -9.079 5.505 3.159 1.00 95.56 82 VAL A C 1
ATOM 630 O O . VAL A 1 82 ? -9.951 5.393 4.017 1.00 95.56 82 VAL A O 1
ATOM 633 N N . ALA A 1 83 ? -7.864 4.970 3.304 1.00 95.06 83 ALA A N 1
ATOM 634 C CA . ALA A 1 83 ? -7.474 4.203 4.480 1.00 95.06 83 ALA A CA 1
ATOM 635 C C . ALA A 1 83 ? -7.469 5.069 5.747 1.00 95.06 83 ALA A C 1
ATOM 637 O O . ALA A 1 83 ? -8.012 4.655 6.768 1.00 95.06 83 ALA A O 1
ATOM 638 N N . VAL A 1 84 ? -6.901 6.279 5.684 1.00 95.00 84 VAL A N 1
ATOM 639 C CA . VAL A 1 84 ? -6.895 7.217 6.819 1.00 95.00 84 VAL A CA 1
ATOM 640 C C . VAL A 1 84 ? -8.319 7.550 7.259 1.00 95.00 84 VAL A C 1
ATOM 642 O O . VAL A 1 84 ? -8.620 7.449 8.446 1.00 95.00 84 VAL A O 1
ATOM 645 N N . ASN A 1 85 ? -9.206 7.875 6.320 1.00 97.00 85 ASN A N 1
ATOM 646 C CA . ASN A 1 85 ? -10.596 8.200 6.630 1.00 97.00 85 ASN A CA 1
ATOM 647 C C . ASN A 1 85 ? -11.338 7.008 7.250 1.00 97.00 85 ASN A C 1
ATOM 649 O O . ASN A 1 85 ? -12.057 7.190 8.228 1.00 97.00 85 ASN A O 1
ATOM 653 N N . ALA A 1 86 ? -11.110 5.788 6.754 1.00 97.75 86 ALA A N 1
ATOM 654 C CA . ALA A 1 86 ? -11.697 4.581 7.335 1.00 97.75 86 ALA A CA 1
ATOM 655 C C . ALA A 1 86 ? -11.259 4.364 8.795 1.00 97.75 86 ALA A C 1
ATOM 657 O O . ALA A 1 86 ? -12.086 4.056 9.651 1.00 97.75 86 ALA A O 1
ATOM 658 N N . PHE A 1 87 ? -9.974 4.573 9.107 1.00 97.88 87 PHE A N 1
ATOM 659 C CA . PHE A 1 87 ? -9.494 4.479 10.488 1.00 97.88 87 PHE A CA 1
ATOM 660 C C . PHE A 1 87 ? -10.075 5.572 11.388 1.00 97.88 87 PHE A C 1
ATOM 662 O O . PHE A 1 87 ? -10.379 5.304 12.548 1.00 97.88 87 PHE A O 1
ATOM 669 N N . LEU A 1 88 ? -10.224 6.796 10.877 1.00 98.12 88 LEU A N 1
ATOM 670 C CA . LEU A 1 88 ? -10.807 7.898 11.639 1.00 98.12 88 LEU A CA 1
ATOM 671 C C . LEU A 1 88 ? -12.284 7.654 11.959 1.00 98.12 88 LEU A C 1
ATOM 673 O O . LEU A 1 88 ? -12.680 7.879 13.102 1.00 98.12 88 LEU A O 1
ATOM 677 N N . GLU A 1 89 ? -13.068 7.155 11.000 1.00 98.31 89 GLU A N 1
ATOM 678 C CA . GLU A 1 89 ? -14.478 6.826 11.235 1.00 98.31 89 GLU A CA 1
ATOM 679 C C . GLU A 1 89 ? -14.614 5.693 12.255 1.00 98.31 89 GLU A C 1
ATOM 681 O O . GLU A 1 89 ? -15.342 5.835 13.230 1.00 98.31 89 GLU A O 1
ATOM 686 N N . PHE A 1 90 ? -13.814 4.629 12.131 1.00 97.88 90 PHE A N 1
ATOM 687 C CA . PHE A 1 90 ? -13.796 3.552 13.124 1.00 97.88 90 PHE A CA 1
ATOM 688 C C . PHE A 1 90 ? -13.484 4.068 14.539 1.00 97.88 90 PHE A C 1
ATOM 690 O O . PHE A 1 90 ? -14.165 3.734 15.508 1.00 97.88 90 PHE A O 1
ATOM 697 N N . VAL A 1 91 ? -12.462 4.921 14.679 1.00 98.25 91 VAL A N 1
ATOM 698 C CA . VAL A 1 91 ? -12.105 5.517 15.977 1.00 98.25 91 VAL A CA 1
ATOM 699 C C . VAL A 1 91 ? -13.245 6.371 16.530 1.00 98.25 91 VAL A C 1
ATOM 701 O O . VAL A 1 91 ? -13.452 6.391 17.745 1.00 98.25 91 VAL A O 1
ATOM 704 N N . LYS A 1 92 ? -13.960 7.092 15.667 1.00 98.25 92 LYS A N 1
ATOM 705 C CA . LYS A 1 92 ? -15.120 7.892 16.051 1.00 98.25 92 LYS A CA 1
ATOM 706 C C . LYS A 1 92 ? -16.261 6.997 16.537 1.00 98.25 92 LYS A C 1
ATOM 708 O O . LYS A 1 92 ? -16.708 7.191 17.663 1.00 98.25 92 LYS A O 1
ATOM 713 N N . GLU A 1 93 ? -16.655 5.984 15.769 1.00 98.00 93 GLU A N 1
ATOM 714 C CA . GLU A 1 93 ? -17.737 5.061 16.137 1.00 98.00 93 GLU A CA 1
ATOM 715 C C . GLU A 1 93 ? -17.457 4.331 17.458 1.00 98.00 93 GLU A C 1
ATOM 717 O O . GLU A 1 93 ? -18.347 4.211 18.299 1.00 98.00 93 GLU A O 1
ATOM 722 N N . VAL A 1 94 ? -16.209 3.913 17.698 1.00 97.62 94 VAL A N 1
ATOM 723 C CA . VAL A 1 94 ? -15.800 3.296 18.973 1.00 97.62 94 VAL A CA 1
ATOM 724 C C . VAL A 1 94 ? -15.907 4.284 20.136 1.00 97.62 94 VAL A C 1
ATOM 726 O O . VAL A 1 94 ? -16.377 3.928 21.215 1.00 97.62 94 VAL A O 1
ATOM 729 N N . LYS A 1 95 ? -15.477 5.538 19.945 1.00 97.12 95 LYS A N 1
ATOM 730 C CA . LYS A 1 95 ? -15.548 6.570 20.995 1.00 97.12 95 LYS A CA 1
ATOM 731 C C . LYS A 1 95 ? -16.978 7.012 21.293 1.00 97.12 95 LYS A C 1
ATOM 733 O O . LYS A 1 95 ? -17.271 7.363 22.432 1.00 97.12 95 LYS A O 1
ATOM 738 N N . GLU A 1 96 ? -17.839 7.011 20.284 1.00 97.81 96 GLU A N 1
ATOM 739 C CA . GLU A 1 96 ? -19.258 7.355 20.401 1.00 97.81 96 GLU A CA 1
ATOM 740 C C . GLU A 1 96 ? -20.113 6.167 20.875 1.00 97.81 96 GLU A C 1
ATOM 742 O O . GLU A 1 96 ? -21.294 6.345 21.165 1.00 97.81 96 GLU A O 1
ATOM 747 N N . GLY A 1 97 ? -19.529 4.969 20.989 1.00 94.94 97 GLY A N 1
ATOM 748 C CA . GLY A 1 97 ? -20.236 3.751 21.389 1.00 94.94 97 GLY A CA 1
ATOM 749 C C . GLY A 1 97 ? -21.195 3.215 20.322 1.00 94.94 97 GLY A C 1
ATOM 750 O O . GLY A 1 97 ? -22.098 2.455 20.652 1.00 94.94 97 GLY A O 1
ATOM 751 N N . GLN A 1 98 ? -21.021 3.623 19.062 1.00 95.81 98 GLN A N 1
ATOM 752 C CA . GLN A 1 98 ? -21.776 3.106 17.917 1.00 95.81 98 GLN A CA 1
ATOM 753 C C . GLN A 1 98 ? -21.237 1.750 17.452 1.00 95.81 98 GLN A C 1
ATOM 755 O O . GLN A 1 98 ? -22.009 0.918 16.988 1.00 95.81 98 GLN A O 1
ATOM 760 N N . PHE A 1 99 ? -19.930 1.516 17.619 1.00 94.94 99 PHE A N 1
ATOM 761 C CA . PHE A 1 99 ? -19.290 0.234 17.341 1.00 94.94 99 PHE A CA 1
ATOM 762 C C . PHE A 1 99 ? -18.700 -0.392 18.623 1.00 94.94 99 PHE A C 1
ATOM 764 O O . PHE A 1 99 ? -18.010 0.309 19.374 1.00 94.94 99 PHE A O 1
ATOM 771 N N . PRO A 1 100 ? -18.872 -1.711 18.850 1.00 94.31 100 PRO A N 1
ATOM 772 C CA . PRO A 1 100 ? -19.663 -2.642 18.039 1.00 94.31 100 PRO A CA 1
ATOM 773 C C . PRO A 1 100 ? -21.174 -2.458 18.251 1.00 94.31 100 PRO A C 1
ATOM 775 O O . PRO A 1 100 ? -21.619 -2.146 19.354 1.00 94.31 100 PRO A O 1
ATOM 778 N N . ASP A 1 101 ? -21.955 -2.690 17.198 1.00 92.62 101 ASP A N 1
ATOM 779 C CA . ASP A 1 101 ? -23.419 -2.735 17.256 1.00 92.62 101 ASP A CA 1
ATOM 780 C C . ASP A 1 101 ? -23.926 -4.174 17.500 1.00 92.62 101 ASP A C 1
ATOM 782 O O . ASP A 1 101 ? -23.157 -5.079 17.839 1.00 92.62 101 ASP A O 1
ATOM 786 N N . ALA A 1 102 ? -25.234 -4.395 17.343 1.00 89.81 102 ALA A N 1
ATOM 787 C CA . ALA A 1 102 ? -25.853 -5.706 17.519 1.00 89.81 102 ALA A CA 1
ATOM 788 C C . ALA A 1 102 ? -25.404 -6.751 16.478 1.00 89.81 102 ALA A C 1
ATOM 790 O O . ALA A 1 102 ? -25.297 -7.926 16.825 1.00 89.81 102 ALA A O 1
ATOM 791 N N . ASP A 1 103 ? -25.117 -6.339 15.242 1.00 92.81 103 ASP A N 1
ATOM 792 C CA . ASP A 1 103 ? -24.694 -7.234 14.158 1.00 92.81 103 ASP A CA 1
ATOM 793 C C . ASP A 1 103 ? -23.203 -7.594 14.272 1.00 92.81 103 ASP A C 1
ATOM 795 O O . ASP A 1 103 ? -22.764 -8.650 13.814 1.00 92.81 103 ASP A O 1
ATOM 799 N N . HIS A 1 104 ? -22.425 -6.741 14.939 1.00 92.12 104 HIS A N 1
ATOM 800 C CA . HIS A 1 104 ? -20.990 -6.907 15.165 1.00 92.12 104 HIS A CA 1
ATOM 801 C C . HIS A 1 104 ? -20.648 -7.360 16.595 1.00 92.12 104 HIS A C 1
ATOM 803 O O . HIS A 1 104 ? -19.486 -7.296 17.007 1.00 92.12 104 HIS A O 1
ATOM 809 N N . SER A 1 105 ? -21.639 -7.854 17.344 1.00 89.94 105 SER A N 1
ATOM 810 C CA . SER A 1 105 ? -21.478 -8.367 18.707 1.00 89.94 105 SER A CA 1
ATOM 811 C C . SER A 1 105 ? -21.982 -9.802 18.839 1.00 89.94 105 SER A C 1
ATOM 813 O O . SER A 1 105 ? -23.071 -10.148 18.389 1.00 89.94 105 SER A O 1
ATOM 815 N N . TYR A 1 106 ? -21.226 -10.647 19.542 1.00 87.56 106 TYR A N 1
ATOM 816 C CA . TYR A 1 106 ? -21.730 -11.953 19.968 1.00 87.56 106 TYR A CA 1
ATOM 817 C C . TYR A 1 106 ? -22.567 -11.799 21.239 1.00 87.56 106 TYR A C 1
ATOM 819 O O . TYR A 1 106 ? -22.109 -11.214 22.222 1.00 87.56 106 TYR A O 1
ATOM 827 N N . SER A 1 107 ? -23.775 -12.360 21.244 1.00 84.38 107 SER A N 1
ATOM 828 C CA . SER A 1 107 ? -24.612 -12.439 22.441 1.00 84.38 107 SER A CA 1
ATOM 829 C C . SER A 1 107 ? -24.427 -13.779 23.158 1.00 84.38 107 SER A C 1
ATOM 831 O O . SER A 1 107 ? -24.183 -14.819 22.545 1.00 84.38 107 SER A O 1
ATOM 833 N N . MET A 1 108 ? -24.532 -13.751 24.486 1.00 86.31 108 MET A N 1
ATOM 834 C CA . MET A 1 108 ? -24.560 -14.954 25.315 1.00 86.31 108 MET A CA 1
ATOM 835 C C . MET A 1 108 ? -26.021 -15.317 25.614 1.00 86.31 108 MET A C 1
ATOM 837 O O . MET A 1 108 ? -26.767 -14.442 26.066 1.00 86.31 108 MET A O 1
ATOM 841 N N . PRO A 1 109 ? -26.448 -16.579 25.415 1.00 91.19 109 PRO A N 1
ATOM 842 C CA . PRO A 1 109 ? -27.765 -17.031 25.848 1.00 91.19 109 PRO A CA 1
ATOM 843 C C . PRO A 1 109 ? -27.974 -16.777 27.343 1.00 91.19 109 PRO A C 1
ATOM 845 O O . PRO A 1 109 ? -27.059 -16.959 28.148 1.00 91.19 109 PRO A O 1
ATOM 848 N N . HIS A 1 110 ? -29.193 -16.392 27.723 1.00 85.06 110 HIS A N 1
ATOM 849 C CA . HIS A 1 110 ? -29.495 -16.000 29.101 1.00 85.06 110 HIS A CA 1
ATOM 850 C C . HIS A 1 110 ? -29.167 -17.105 30.122 1.00 85.06 110 HIS A C 1
ATOM 852 O O . HIS A 1 110 ? -28.629 -16.821 31.189 1.00 85.06 110 HIS A O 1
ATOM 858 N N . GLU A 1 111 ? -29.418 -18.368 29.770 1.00 89.31 111 GLU A N 1
ATOM 859 C CA . GLU A 1 111 ? -29.113 -19.527 30.618 1.00 89.31 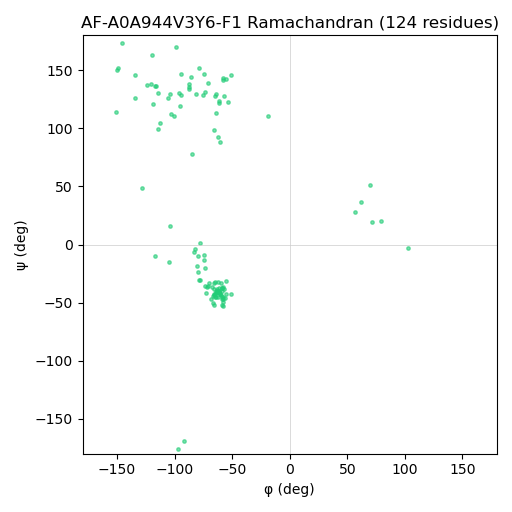111 GLU A CA 1
ATOM 860 C C . GLU A 1 111 ? -27.609 -19.680 30.896 1.00 89.31 111 GLU A C 1
ATOM 862 O O . GLU A 1 111 ? -27.207 -19.972 32.022 1.00 89.31 111 GLU A O 1
ATOM 867 N N . GLU A 1 112 ? -26.762 -19.438 29.894 1.00 89.69 112 GLU A N 1
ATOM 868 C CA . GLU A 1 112 ? -25.305 -19.506 30.047 1.00 89.69 112 GLU A CA 1
ATOM 869 C C . GLU A 1 112 ? -24.773 -18.330 30.878 1.00 89.69 112 GLU A C 1
ATOM 871 O O . GLU A 1 112 ? -23.900 -18.514 31.729 1.00 89.69 112 GLU A O 1
ATOM 876 N N . ALA A 1 113 ? -25.362 -17.139 30.725 1.00 88.56 113 ALA A N 1
ATOM 877 C CA . ALA A 1 113 ? -25.023 -15.977 31.547 1.00 88.56 113 ALA A CA 1
ATOM 878 C C . ALA A 1 113 ? -25.341 -16.206 33.037 1.00 88.56 113 ALA A C 1
ATOM 880 O O . ALA A 1 113 ? -24.552 -15.825 33.906 1.00 88.56 113 ALA A O 1
ATOM 881 N N . GLN A 1 114 ? -26.458 -16.876 33.342 1.00 88.56 114 GLN A N 1
ATOM 882 C CA . GLN A 1 114 ? -26.823 -17.249 34.712 1.00 88.56 114 GLN A CA 1
ATOM 883 C C . GLN A 1 114 ? -25.854 -18.280 35.309 1.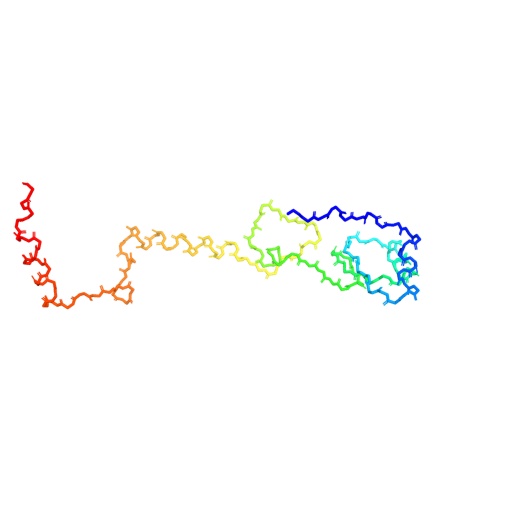00 88.56 114 GLN A C 1
ATOM 885 O O . GLN A 1 114 ? -25.407 -18.113 36.446 1.00 88.56 114 GLN A O 1
ATOM 890 N N . LYS A 1 115 ? -25.478 -19.316 34.543 1.00 89.50 115 LYS A N 1
ATOM 891 C CA . LYS A 1 115 ? -24.473 -20.305 34.974 1.00 89.50 115 LYS A CA 1
ATOM 892 C C . LYS A 1 115 ? -23.130 -19.640 35.273 1.00 89.50 115 LYS A C 1
ATOM 894 O O . LYS A 1 115 ? -22.521 -19.930 36.303 1.00 89.50 115 LYS A O 1
ATOM 899 N N . LEU A 1 116 ? -22.691 -18.717 34.414 1.00 88.12 116 LEU A N 1
ATOM 900 C CA . LEU A 1 116 ? -21.461 -17.954 34.617 1.00 88.12 116 LEU A CA 1
ATOM 901 C C . LEU A 1 116 ? -21.532 -17.086 35.882 1.00 88.12 116 LEU A C 1
ATOM 903 O O . LEU A 1 116 ? -20.596 -17.096 36.678 1.00 88.12 116 LEU A O 1
ATOM 907 N N . GLN A 1 117 ? -22.642 -16.379 36.118 1.00 88.00 117 GLN A N 1
ATOM 908 C CA . GLN A 1 117 ? -22.826 -15.598 37.348 1.00 88.00 117 GLN A CA 1
ATOM 909 C C . GLN A 1 117 ? -22.805 -16.472 38.608 1.00 88.00 117 GLN A C 1
ATOM 911 O O . GLN A 1 117 ? -22.179 -16.097 39.603 1.00 88.00 117 GLN A O 1
ATOM 916 N N . ALA A 1 118 ? -23.436 -17.647 38.574 1.00 88.31 118 ALA A N 1
ATOM 917 C CA . ALA A 1 118 ? -23.391 -18.605 39.677 1.00 88.31 118 ALA A CA 1
ATOM 918 C C . ALA A 1 118 ? -21.956 -19.108 39.934 1.00 88.31 118 ALA A C 1
ATOM 920 O O . ALA A 1 118 ? -21.520 -19.184 41.082 1.00 88.31 118 ALA A O 1
ATOM 921 N N . ALA A 1 119 ? -21.189 -19.375 38.872 1.00 87.38 119 ALA A N 1
ATOM 922 C CA . ALA A 1 119 ? -19.793 -19.800 38.973 1.00 87.38 119 ALA A CA 1
ATOM 923 C C . ALA A 1 119 ? -18.864 -18.698 39.522 1.00 87.38 119 ALA A C 1
ATOM 925 O O . ALA A 1 119 ? -17.950 -18.998 40.286 1.00 87.38 119 ALA A O 1
ATOM 926 N N . LEU A 1 120 ? -19.103 -17.429 39.170 1.00 86.81 120 LEU A N 1
ATOM 927 C CA . LEU A 1 120 ? -18.311 -16.284 39.644 1.00 86.81 120 LEU A CA 1
ATOM 928 C C . LEU A 1 120 ? -18.656 -15.851 41.080 1.00 86.81 120 LEU A C 1
ATOM 930 O O . LEU A 1 120 ? -17.794 -15.340 41.792 1.00 86.81 120 LEU A O 1
ATOM 934 N N . SER A 1 121 ? -19.906 -16.042 41.515 1.00 82.12 121 SER A N 1
ATOM 935 C CA . SER A 1 121 ? -20.367 -15.728 42.881 1.00 82.12 121 SER A CA 1
ATOM 936 C C . SER A 1 121 ? -20.016 -16.812 43.907 1.00 82.12 121 SER A C 1
ATOM 938 O O . SER A 1 121 ? -19.956 -16.540 45.110 1.00 82.12 121 SER A O 1
ATOM 940 N N . GLY A 1 122 ? -19.702 -18.026 43.446 1.00 69.94 122 GLY A N 1
ATOM 941 C CA . GLY A 1 122 ? -19.031 -19.040 44.248 1.00 69.94 122 GLY A CA 1
ATOM 942 C C . GLY A 1 122 ? -17.617 -18.579 44.601 1.00 69.94 122 GLY A C 1
ATOM 943 O O . GLY A 1 122 ? -16.715 -18.686 43.778 1.00 69.94 122 GLY A O 1
ATOM 944 N N . LYS A 1 123 ? -17.444 -18.040 45.819 1.00 57.00 123 LYS A N 1
ATOM 945 C CA . LYS A 1 123 ? -16.172 -17.618 46.438 1.00 57.00 123 LYS A CA 1
ATOM 946 C C . LYS A 1 123 ? -14.944 -18.250 45.769 1.00 57.00 123 LYS A C 1
ATOM 948 O O . LYS A 1 123 ? -14.650 -19.425 45.986 1.00 57.00 123 LYS A O 1
ATOM 953 N N . HIS A 1 124 ? -14.155 -17.438 45.066 1.00 53.88 124 HIS A N 1
ATOM 954 C CA . HIS A 1 124 ? -12.716 -17.674 44.995 1.00 53.88 124 HIS A CA 1
ATOM 955 C C . HIS A 1 124 ? -12.179 -17.586 46.426 1.00 53.88 124 HIS A C 1
ATOM 957 O O . HIS A 1 124 ? -11.824 -16.514 46.910 1.00 53.88 124 HIS A O 1
ATOM 963 N N . SER A 1 125 ? -12.191 -18.721 47.125 1.00 49.75 125 SER A N 1
ATOM 964 C CA . SER A 1 125 ? -11.366 -18.935 48.302 1.00 49.75 125 SER A CA 1
ATOM 965 C C . SER A 1 125 ? -9.917 -18.854 47.829 1.00 49.75 125 SER A C 1
ATOM 967 O O . SER A 1 125 ? -9.373 -19.834 47.324 1.00 49.75 125 SER A O 1
ATOM 969 N N . ARG A 1 126 ? -9.329 -17.662 47.909 1.00 52.22 126 ARG A N 1
ATOM 970 C CA . ARG A 1 126 ? -7.897 -17.535 48.166 1.00 52.22 126 ARG A CA 1
ATOM 971 C C . ARG A 1 126 ? -7.697 -17.499 49.669 1.00 52.22 126 ARG A C 1
ATOM 973 O O . ARG A 1 126 ? -8.541 -16.862 50.337 1.00 52.22 126 ARG A O 1
#

Sequence (126 aa):
MSEPKKKLSIPDLKDRKKRKEKTTLVAVGDFLMAQWAERGGVDIVGVGNPGYGQALNCANLIGAFDNFKPKFSKRYGNVGEVAVNAFLEFVKEVKEGQFPDADHSYSMPHEEAQKLQAALSGKHSR

Foldseek 3Di:
DDPDDDDDDLVNLQVCVVVVNAAEDEDCDDPVVVVVCVVSVYAYAHQQDPPHNHDDDPCLQQCLDDPDDDPSGDHDHNVVVVVVVVVVVVVVCVVVVVPPDPVNDDDDPPVVVVVVVVVVPPDPPD